Protein AF-A0A3E2U1Y6-F1 (afdb_monomer)

Solvent-accessible surface area (backbone atoms only — not comparable to full-atom values): 8024 Å² total; per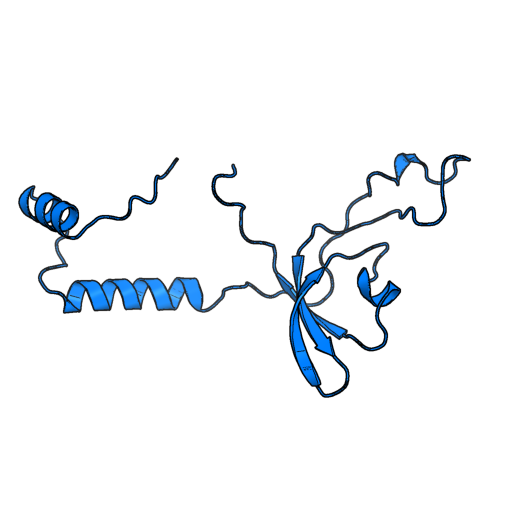-residue (Å²): 134,83,77,84,68,85,73,47,75,66,54,51,53,51,47,67,69,68,68,63,83,61,88,73,64,90,50,72,65,42,51,51,52,50,50,53,61,54,47,58,70,66,52,74,53,64,73,66,68,39,70,80,75,79,73,64,43,79,33,94,46,39,88,29,62,100,42,96,76,56,51,96,87,65,52,50,30,28,29,68,70,22,35,28,37,33,33,38,81,90,74,51,72,48,80,47,78,48,35,37,42,70,92,36,52,53,55,68,77,74,42,93,66,60,40,80,66,32,31,22,77,59,78,82,60,92,90,64,132

Secondary structure (DSSP, 8-state):
--------HHHHHHHHHTT---TT--SHHHHHHHHHHHHHHHHTT-S--B-S-PPEEE-TTGGGTTSTT--TT--SEEEPPEEEEEE-TTS-EEEEEE-EETTEEGGGTTSTT-EEEEEEEPPPPTT--

pLDDT: mean 76.5, std 19.99, range [33.81, 97.94]

Sequence (129 aa):
MNDTELIDRCRLKALLRNGYNLGLIQTMEDVEAYIDKCQVNDLARWPNWQYGKPPEHESIFYKFKDTDKWLPGMFEMTSGEVIVTIEVPGGRRYVVTDCTIDGKWRGDLHTTGRKVLAWAKLPEPYGGK

Mean predicted aligned error: 13.89 Å

Foldseek 3Di:
DPPPDPCDPVNVVVVVVVCPPPVQDDDVVSVVVVVVVVCCPPVVCPPVKDFAAADKDADPCLVCPPHPPDDPPDAGIKDDKWWWWKAAPVGDIDIDIWMDTPRHIPCVVPDPGIDTGIIGHDDDPVPDD

Radius of gyration: 23.25 Å; Cα contacts (8 Å, |Δi|>4): 148; chains: 1; bounding box: 34×52×63 Å

Structure (mmCIF, N/CA/C/O backbone):
data_AF-A0A3E2U1Y6-F1
#
_entry.id   AF-A0A3E2U1Y6-F1
#
loop_
_atom_site.group_PDB
_atom_site.id
_atom_site.type_symbol
_atom_site.label_atom_id
_atom_site.label_alt_id
_atom_site.label_comp_id
_atom_site.label_asym_id
_atom_site.label_entity_id
_atom_site.label_seq_id
_atom_site.pdbx_PDB_ins_code
_atom_site.Cartn_x
_atom_site.Cartn_y
_atom_site.Cartn_z
_atom_site.occupancy
_atom_site.B_iso_or_equiv
_atom_site.auth_seq_id
_atom_site.auth_comp_id
_atom_site.auth_asym_id
_atom_site.auth_atom_id
_atom_site.pdbx_PDB_model_num
ATOM 1 N N . MET A 1 1 ? -4.503 25.385 -14.539 1.00 33.81 1 MET A N 1
ATOM 2 C CA . MET A 1 1 ? -5.020 24.413 -15.514 1.00 33.81 1 MET A CA 1
ATOM 3 C C . MET A 1 1 ? -4.103 24.525 -16.701 1.00 33.81 1 MET A C 1
ATOM 5 O O . MET A 1 1 ? -4.175 25.526 -17.396 1.00 33.81 1 MET A O 1
ATOM 9 N N . ASN A 1 2 ? -3.150 23.605 -16.822 1.00 36.00 2 ASN A N 1
ATOM 10 C CA . ASN A 1 2 ? -2.433 23.448 -18.078 1.00 36.00 2 ASN A CA 1
ATOM 11 C C . ASN A 1 2 ? -3.222 22.405 -18.849 1.00 36.00 2 ASN A C 1
ATOM 13 O O . ASN A 1 2 ? -3.069 21.208 -18.612 1.00 36.00 2 ASN A O 1
ATOM 17 N N . ASP A 1 3 ? -4.130 22.889 -19.688 1.00 35.00 3 ASP A N 1
ATOM 18 C CA . ASP A 1 3 ? -4.817 22.057 -20.657 1.00 35.00 3 ASP A CA 1
ATOM 19 C C . ASP A 1 3 ? -3.732 21.410 -21.515 1.00 35.00 3 ASP A C 1
ATOM 21 O O . ASP A 1 3 ? -3.013 22.085 -22.252 1.00 35.00 3 ASP A O 1
ATOM 25 N N . THR A 1 4 ? -3.543 20.099 -21.358 1.00 44.53 4 THR A N 1
ATOM 26 C CA . THR A 1 4 ? -2.706 19.344 -22.288 1.00 44.53 4 THR A CA 1
ATOM 27 C C . THR A 1 4 ? -3.527 19.204 -23.556 1.00 44.53 4 THR A C 1
ATOM 29 O O . THR A 1 4 ? -4.264 18.243 -23.758 1.00 44.53 4 THR A O 1
ATOM 32 N N . GLU A 1 5 ? -3.490 20.256 -24.361 1.00 47.47 5 GLU A N 1
ATOM 33 C CA . GLU A 1 5 ? -4.155 20.299 -25.643 1.00 47.47 5 GLU A CA 1
ATOM 34 C C . GLU A 1 5 ? -3.408 19.353 -26.584 1.00 47.47 5 GLU A C 1
ATOM 36 O O . GLU A 1 5 ? -2.211 19.512 -26.826 1.00 47.47 5 GLU A O 1
ATOM 41 N N . LEU A 1 6 ? -4.104 18.343 -27.109 1.00 45.16 6 LEU A N 1
ATOM 42 C CA . LEU A 1 6 ? -3.596 17.556 -28.226 1.00 45.16 6 LEU A CA 1
ATOM 43 C C . LEU A 1 6 ? -3.432 18.507 -29.414 1.00 45.16 6 LEU A C 1
ATOM 45 O O . LEU A 1 6 ? -4.399 18.887 -30.076 1.00 45.16 6 LEU A O 1
ATOM 49 N N . ILE A 1 7 ? -2.194 18.938 -29.645 1.00 53.09 7 ILE A N 1
ATOM 50 C CA . ILE A 1 7 ? -1.841 19.778 -30.782 1.00 53.09 7 ILE A CA 1
ATOM 51 C C . ILE A 1 7 ? -1.945 18.893 -32.020 1.00 53.09 7 ILE A C 1
ATOM 53 O O . ILE A 1 7 ? -1.077 18.063 -32.290 1.00 53.09 7 ILE A O 1
ATOM 57 N N . ASP A 1 8 ? -3.028 19.056 -32.777 1.00 56.53 8 ASP A N 1
ATOM 58 C CA . ASP A 1 8 ? -3.143 18.384 -34.061 1.00 56.53 8 ASP A CA 1
ATOM 59 C C . ASP A 1 8 ? -2.085 18.907 -35.054 1.00 56.53 8 ASP A C 1
ATOM 61 O O . ASP A 1 8 ? -1.480 19.976 -34.900 1.00 56.53 8 ASP A O 1
ATOM 65 N N . A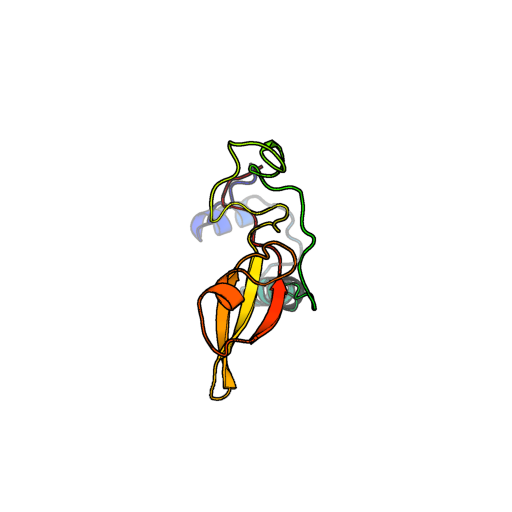RG A 1 9 ? -1.867 18.145 -36.126 1.00 48.28 9 ARG A N 1
ATOM 66 C CA . ARG A 1 9 ? -0.872 18.462 -37.159 1.00 48.28 9 ARG A CA 1
ATOM 67 C C . ARG A 1 9 ? -1.093 19.836 -37.813 1.00 48.28 9 ARG A C 1
ATOM 69 O O . ARG A 1 9 ? -0.130 20.447 -38.275 1.00 48.28 9 ARG A O 1
ATOM 76 N N . CYS A 1 10 ? -2.331 20.317 -37.897 1.00 48.38 10 CYS A N 1
ATOM 77 C CA . CYS A 1 10 ? -2.673 21.619 -38.471 1.00 48.38 10 CYS A CA 1
ATOM 78 C C . CYS A 1 10 ? -2.312 22.757 -37.511 1.00 48.38 10 CYS A C 1
ATOM 80 O O . CYS A 1 10 ? -1.751 23.766 -37.940 1.00 48.38 10 CYS A O 1
ATOM 82 N N . ARG A 1 11 ? -2.545 22.558 -36.214 1.00 53.97 11 ARG A N 1
ATOM 83 C CA . ARG A 1 11 ? -2.176 23.478 -35.139 1.00 53.97 11 ARG A CA 1
ATOM 84 C C . ARG A 1 11 ? -0.665 23.573 -34.960 1.00 53.97 11 ARG A C 1
ATOM 86 O O . ARG A 1 11 ? -0.139 24.678 -34.862 1.00 53.97 11 ARG A O 1
ATOM 93 N N . LEU A 1 12 ? 0.046 22.449 -35.051 1.00 56.22 12 LEU A N 1
ATOM 94 C CA . LEU A 1 12 ? 1.511 22.422 -35.051 1.00 56.22 12 LEU A CA 1
ATOM 95 C C . LEU A 1 12 ? 2.079 23.214 -36.242 1.00 56.22 12 LEU A C 1
ATOM 97 O O . LEU A 1 12 ? 2.953 24.061 -36.076 1.00 56.22 12 LEU A O 1
ATOM 101 N N . LYS A 1 13 ? 1.518 23.017 -37.444 1.00 52.34 13 LYS A N 1
ATOM 102 C CA . LYS A 1 13 ? 1.886 23.783 -38.649 1.00 52.34 13 LYS A CA 1
ATOM 103 C C . LYS A 1 13 ? 1.579 25.280 -38.533 1.00 52.34 13 LYS A C 1
ATOM 105 O O . LYS A 1 13 ? 2.322 26.087 -39.086 1.00 52.34 13 LYS A O 1
ATOM 110 N N . ALA A 1 14 ? 0.500 25.658 -37.848 1.00 55.84 14 ALA A N 1
ATOM 111 C CA . ALA A 1 14 ? 0.134 27.056 -37.625 1.00 55.84 14 ALA A CA 1
ATOM 112 C C . ALA A 1 14 ? 1.082 27.752 -36.632 1.00 55.84 14 ALA A C 1
ATOM 114 O O . ALA A 1 14 ? 1.487 28.888 -36.868 1.00 55.84 14 ALA A O 1
ATOM 115 N N . LEU A 1 15 ? 1.500 27.056 -35.572 1.00 52.12 15 LEU A N 1
ATOM 116 C CA . LEU A 1 15 ? 2.483 27.559 -34.606 1.00 52.12 15 LEU A CA 1
ATOM 117 C C . LEU A 1 15 ? 3.872 27.728 -35.238 1.00 52.12 15 LEU A C 1
ATOM 119 O O . LEU A 1 15 ? 4.516 28.753 -35.028 1.00 52.12 15 LEU A O 1
ATOM 123 N N . LEU A 1 16 ? 4.282 26.786 -36.094 1.00 53.44 16 LEU A N 1
ATOM 124 C CA . LEU A 1 16 ? 5.513 26.882 -36.890 1.00 53.44 16 LEU A CA 1
ATOM 125 C C . LEU A 1 16 ? 5.490 28.057 -37.888 1.00 53.44 16 LEU A C 1
ATOM 127 O O . LEU A 1 16 ? 6.532 28.641 -38.172 1.00 53.44 16 LEU A O 1
ATOM 131 N N . ARG A 1 17 ? 4.312 28.444 -38.403 1.00 51.16 17 ARG A N 1
ATOM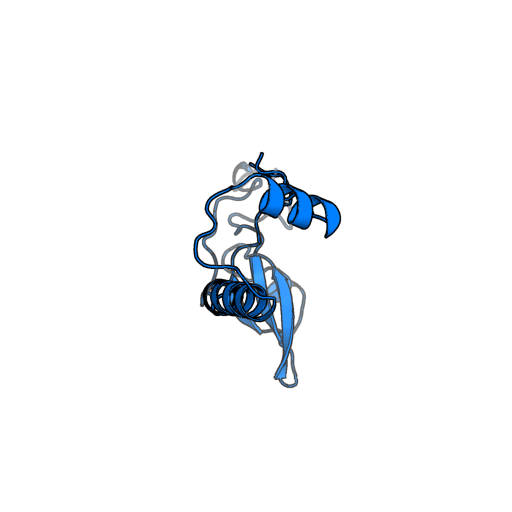 132 C CA . ARG A 1 17 ? 4.153 29.607 -39.301 1.00 51.16 17 ARG A CA 1
ATOM 133 C C . ARG A 1 17 ? 4.213 30.959 -38.587 1.00 51.16 17 ARG A C 1
ATOM 135 O O . ARG A 1 17 ? 4.583 31.939 -39.223 1.00 51.16 17 ARG A O 1
ATOM 142 N N . ASN A 1 18 ? 3.876 31.019 -37.299 1.00 48.19 18 ASN A N 1
ATOM 143 C CA . ASN A 1 18 ? 3.783 32.270 -36.536 1.00 48.19 18 ASN A CA 1
ATOM 144 C C . ASN A 1 18 ? 5.084 32.664 -35.811 1.00 48.19 18 ASN A C 1
ATOM 146 O O . ASN A 1 18 ? 5.065 33.542 -34.954 1.00 48.19 18 ASN A O 1
ATOM 150 N N . GLY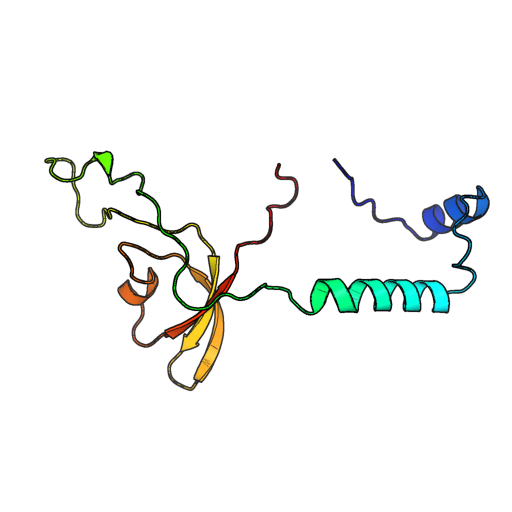 A 1 19 ? 6.221 32.051 -36.162 1.00 48.94 19 GLY A N 1
ATOM 151 C CA . GLY A 1 19 ? 7.542 32.526 -35.735 1.00 48.94 19 GLY A CA 1
ATOM 152 C C . GLY A 1 19 ? 7.837 32.367 -34.242 1.00 48.94 19 GLY A C 1
ATOM 153 O O . GLY A 1 19 ? 8.710 33.058 -33.719 1.00 48.94 19 GLY A O 1
ATOM 154 N N . TYR A 1 20 ? 7.143 31.461 -33.543 1.00 46.69 20 TYR A N 1
ATOM 155 C CA . TYR A 1 20 ? 7.553 31.076 -32.196 1.00 46.69 20 TYR A CA 1
ATOM 156 C C . TYR A 1 20 ? 8.920 30.400 -32.291 1.00 46.69 20 TYR A C 1
ATOM 158 O O . TYR A 1 20 ? 9.089 29.398 -32.983 1.00 46.69 20 TYR A O 1
ATOM 166 N N . ASN A 1 21 ? 9.905 31.015 -31.641 1.00 52.00 21 ASN A N 1
ATOM 167 C CA . ASN A 1 21 ? 11.327 30.735 -31.786 1.00 52.00 21 ASN A CA 1
ATOM 168 C C . ASN A 1 21 ? 11.701 29.392 -31.122 1.00 52.00 21 ASN A C 1
ATOM 170 O O . ASN A 1 21 ? 12.339 29.346 -30.074 1.00 52.00 21 ASN A O 1
ATOM 174 N N . LEU A 1 22 ? 11.267 28.282 -31.718 1.00 51.59 22 LEU A N 1
ATOM 175 C CA . LEU A 1 22 ? 11.766 26.933 -31.459 1.00 51.59 22 LEU A CA 1
ATOM 176 C C . LEU A 1 22 ? 13.034 26.756 -32.292 1.00 51.59 22 LEU A C 1
ATOM 178 O O . LEU A 1 22 ? 13.032 26.070 -33.310 1.00 51.59 22 LEU A O 1
ATOM 182 N N . GLY A 1 23 ? 14.111 27.425 -31.882 1.00 48.50 23 GLY A N 1
ATOM 183 C CA . GLY A 1 23 ? 15.379 27.497 -32.614 1.00 48.50 23 GLY A CA 1
ATOM 184 C C . GLY A 1 23 ? 16.114 26.168 -32.837 1.00 48.50 23 GLY A C 1
ATOM 185 O O . GLY A 1 23 ? 17.301 26.207 -33.130 1.00 48.50 23 GLY A O 1
ATOM 186 N N . LEU A 1 24 ? 15.465 25.009 -32.692 1.00 51.50 24 LEU A N 1
ATOM 187 C CA . LEU A 1 24 ? 16.103 23.699 -32.813 1.00 51.50 24 LEU A CA 1
ATOM 188 C C . LEU A 1 24 ? 15.231 22.581 -33.415 1.00 51.50 24 LEU A C 1
ATOM 190 O O . LEU A 1 24 ? 15.652 21.434 -33.372 1.00 51.50 24 LEU A O 1
ATOM 194 N N . ILE A 1 25 ? 14.035 22.868 -33.944 1.00 52.78 25 ILE A N 1
ATOM 195 C CA . ILE A 1 25 ? 13.180 21.825 -34.541 1.00 52.78 25 ILE A CA 1
ATOM 196 C C . ILE A 1 25 ? 12.893 22.194 -35.994 1.00 52.78 25 ILE A C 1
ATOM 198 O O . ILE A 1 25 ? 12.007 23.002 -36.273 1.00 52.78 25 ILE A O 1
ATOM 202 N N . GLN A 1 26 ? 13.669 21.632 -36.919 1.00 56.59 26 GLN A N 1
ATOM 203 C CA . GLN A 1 26 ? 13.515 21.864 -38.359 1.00 56.59 26 GLN A CA 1
ATOM 204 C C . GLN A 1 26 ? 13.027 20.619 -39.107 1.00 56.59 26 GLN A C 1
ATOM 206 O O . GLN A 1 26 ? 12.463 20.739 -40.196 1.00 56.59 26 GLN A O 1
ATOM 211 N N . THR A 1 27 ? 13.188 19.434 -38.523 1.00 57.50 27 THR A N 1
ATOM 212 C CA . THR A 1 27 ? 12.893 18.144 -39.154 1.00 57.50 27 THR A CA 1
ATOM 213 C C . THR A 1 27 ? 12.051 17.238 -38.251 1.00 57.50 27 THR A C 1
ATOM 215 O O . THR A 1 27 ? 11.882 17.499 -37.061 1.00 57.50 27 THR A O 1
ATOM 218 N N . MET A 1 28 ? 11.490 16.164 -38.821 1.00 57.22 28 MET A N 1
ATOM 219 C CA . MET A 1 28 ? 10.783 15.146 -38.032 1.00 57.22 28 MET A CA 1
ATOM 220 C C . MET A 1 28 ? 11.744 14.394 -37.099 1.00 57.22 28 MET A C 1
ATOM 222 O O . MET A 1 28 ? 11.357 14.063 -35.986 1.00 57.22 28 MET A O 1
ATOM 226 N N . GLU A 1 29 ? 13.004 14.221 -37.507 1.00 64.44 29 GLU A N 1
ATOM 227 C CA . GLU A 1 29 ? 14.056 13.653 -36.655 1.00 64.44 29 GLU A CA 1
ATOM 228 C C . GLU A 1 29 ? 14.321 14.523 -35.419 1.00 64.44 29 GLU A C 1
ATOM 230 O O . GLU A 1 29 ? 14.539 13.984 -34.342 1.00 64.44 29 GLU A O 1
ATOM 235 N N . ASP A 1 30 ? 14.225 15.854 -35.517 1.00 62.91 30 ASP A N 1
ATOM 236 C CA . ASP A 1 30 ? 14.369 16.734 -34.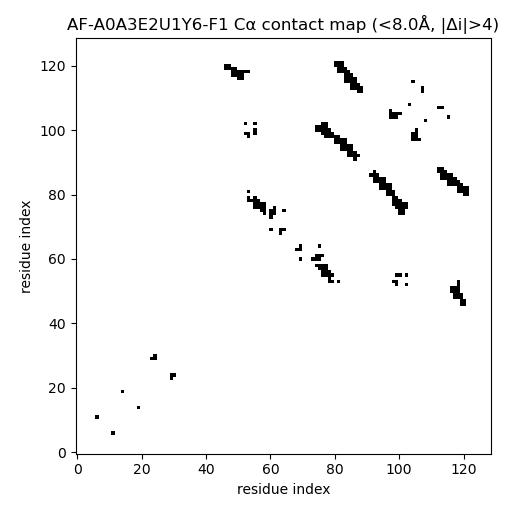345 1.00 62.91 30 ASP A CA 1
ATOM 237 C C . ASP A 1 30 ? 13.201 16.572 -33.360 1.00 62.91 30 ASP A C 1
ATOM 239 O O . ASP A 1 30 ? 13.380 16.653 -32.142 1.00 62.91 30 ASP A O 1
ATOM 243 N N . VAL A 1 31 ? 11.993 16.330 -33.884 1.00 60.88 31 VAL A N 1
ATOM 244 C CA . VAL A 1 31 ? 10.803 16.032 -33.075 1.00 60.88 31 VAL A CA 1
ATOM 245 C C . VAL A 1 31 ? 10.960 14.675 -32.393 1.00 60.88 31 VAL A C 1
ATOM 247 O O . VAL A 1 31 ? 10.721 14.573 -31.192 1.00 60.88 31 VAL A O 1
ATOM 250 N N . GLU A 1 32 ? 11.398 13.653 -33.128 1.00 65.81 32 GLU A N 1
ATOM 251 C CA . GLU A 1 32 ? 11.661 12.311 -32.599 1.00 65.81 32 GLU A CA 1
ATOM 252 C C . GLU A 1 32 ? 12.782 12.336 -31.551 1.00 65.81 32 GLU A C 1
ATOM 254 O O . GLU A 1 32 ? 12.595 11.820 -30.455 1.00 65.81 32 GLU A O 1
ATOM 259 N N . ALA A 1 33 ? 13.886 13.043 -31.801 1.00 62.81 33 ALA A N 1
ATOM 260 C CA . ALA A 1 33 ? 14.983 13.212 -30.850 1.00 62.81 33 ALA A CA 1
ATOM 261 C C . ALA A 1 33 ? 14.566 13.986 -29.588 1.00 62.81 33 ALA A C 1
ATOM 263 O O . ALA A 1 33 ? 15.038 13.685 -28.489 1.00 62.81 33 ALA A O 1
ATOM 264 N N . TYR A 1 34 ? 13.679 14.980 -29.712 1.00 61.56 34 TYR A N 1
ATOM 265 C CA . TYR A 1 34 ? 13.109 15.681 -28.560 1.00 61.56 34 TYR A CA 1
ATOM 266 C C . TYR A 1 34 ? 12.186 14.767 -27.744 1.00 61.56 34 TYR A C 1
ATOM 268 O O . TYR A 1 34 ? 12.297 14.729 -26.518 1.00 61.56 34 TYR A O 1
ATOM 276 N N . ILE A 1 35 ? 11.325 13.992 -28.411 1.00 59.12 35 ILE A N 1
ATOM 277 C CA . ILE A 1 35 ? 10.448 13.000 -27.776 1.00 59.12 35 ILE A CA 1
ATOM 278 C C . ILE A 1 35 ? 11.278 11.926 -27.063 1.00 59.12 35 ILE A C 1
ATOM 280 O O . ILE A 1 35 ? 11.016 11.658 -25.894 1.00 59.12 35 ILE A O 1
ATOM 284 N N . ASP A 1 36 ? 12.314 11.382 -27.699 1.00 58.66 36 ASP A N 1
ATOM 285 C CA . ASP A 1 36 ? 13.219 10.392 -27.103 1.00 58.66 36 ASP A CA 1
ATOM 286 C C . ASP A 1 36 ? 13.976 10.967 -25.898 1.00 58.66 36 ASP A C 1
ATOM 288 O O . ASP A 1 36 ? 14.089 10.329 -24.848 1.00 58.66 36 ASP A O 1
ATOM 292 N N . LYS A 1 37 ? 14.439 12.219 -25.989 1.00 55.94 37 LYS A N 1
ATOM 293 C CA . LYS A 1 37 ? 15.123 12.905 -24.883 1.00 55.94 37 LYS A CA 1
ATOM 294 C C . LYS A 1 37 ? 14.194 13.202 -23.698 1.00 55.94 37 LYS A C 1
ATOM 296 O O . LYS A 1 37 ? 14.652 13.165 -22.551 1.00 55.94 37 LYS A O 1
ATOM 301 N N . CYS A 1 38 ? 12.914 13.479 -23.960 1.00 51.72 38 CYS A N 1
ATOM 302 C CA . CYS A 1 38 ? 11.871 13.645 -22.944 1.00 51.72 38 CYS A CA 1
ATOM 303 C C . CYS A 1 38 ? 11.431 12.302 -22.336 1.00 51.72 38 CYS A C 1
ATOM 305 O O . CYS A 1 38 ? 11.267 12.211 -21.123 1.00 51.72 38 CYS A O 1
ATOM 307 N N . GLN A 1 39 ? 11.296 11.239 -23.136 1.00 52.88 39 GLN A N 1
ATOM 308 C CA . GLN A 1 39 ? 10.852 9.930 -22.651 1.00 52.88 39 GLN A CA 1
ATOM 309 C C . GLN A 1 39 ? 11.889 9.253 -21.747 1.00 52.88 39 GLN A C 1
ATOM 311 O O . GLN A 1 39 ? 11.525 8.688 -20.719 1.00 52.88 39 GLN A O 1
ATOM 316 N N . VAL A 1 40 ? 13.184 9.335 -22.058 1.00 47.81 40 VAL A N 1
ATOM 317 C CA . VAL A 1 40 ? 14.201 8.558 -21.325 1.00 47.81 40 VAL A CA 1
ATOM 318 C C . VAL A 1 40 ? 14.457 9.077 -19.901 1.00 47.81 40 VAL A C 1
ATOM 320 O O . VAL A 1 40 ? 14.779 8.281 -19.024 1.00 47.81 40 VAL A O 1
ATOM 323 N N . ASN A 1 41 ? 14.268 10.370 -19.619 1.00 49.03 41 ASN A N 1
ATOM 324 C CA . ASN A 1 41 ? 14.523 10.914 -18.276 1.00 49.03 41 ASN A CA 1
ATOM 325 C C . ASN A 1 41 ? 13.307 10.850 -17.336 1.00 49.03 41 ASN A C 1
ATOM 327 O O . ASN A 1 41 ? 13.495 10.652 -16.135 1.00 49.03 41 ASN A O 1
ATOM 331 N N . ASP A 1 42 ? 12.081 10.927 -17.866 1.00 47.66 42 ASP A N 1
ATOM 332 C CA . ASP A 1 42 ? 10.856 10.897 -17.052 1.00 47.66 42 ASP A CA 1
ATOM 333 C C . ASP A 1 42 ? 10.284 9.474 -16.858 1.00 47.66 42 ASP A C 1
ATOM 335 O O . ASP A 1 42 ? 9.664 9.196 -15.830 1.00 47.66 42 ASP A O 1
ATOM 339 N N . LEU A 1 43 ? 10.543 8.523 -17.773 1.00 48.50 43 LEU A N 1
ATOM 340 C CA . LEU A 1 43 ? 10.103 7.119 -17.637 1.00 48.50 43 LEU A CA 1
ATOM 341 C C . LEU A 1 43 ? 11.091 6.223 -16.880 1.00 48.50 43 LEU A C 1
ATOM 343 O O . LEU A 1 43 ? 10.682 5.203 -16.325 1.00 48.50 43 LEU A O 1
ATOM 347 N N . ALA A 1 44 ? 12.378 6.577 -16.812 1.00 51.06 44 ALA A N 1
ATOM 348 C CA . ALA A 1 44 ? 13.407 5.695 -16.246 1.00 51.06 44 ALA A CA 1
ATOM 349 C C . ALA A 1 44 ? 13.254 5.419 -14.737 1.00 51.06 44 ALA A C 1
ATOM 351 O O . ALA A 1 44 ? 13.902 4.518 -14.204 1.00 51.06 44 ALA A O 1
ATOM 352 N N . ARG A 1 45 ? 12.400 6.172 -14.032 1.00 56.56 45 ARG A N 1
ATOM 353 C CA . ARG A 1 45 ? 12.192 6.044 -12.582 1.00 56.56 45 ARG A CA 1
ATOM 354 C C . ARG A 1 45 ? 10.720 6.015 -12.172 1.00 56.56 45 ARG A C 1
ATOM 356 O O . ARG A 1 45 ? 10.408 6.245 -11.005 1.00 56.56 45 ARG A O 1
ATOM 363 N N . TRP A 1 46 ? 9.821 5.738 -13.112 1.00 63.66 46 TRP A N 1
ATOM 364 C CA . TRP A 1 46 ? 8.402 5.582 -12.824 1.00 63.66 46 TRP A CA 1
ATOM 365 C C . TRP A 1 46 ? 8.004 4.098 -12.782 1.00 63.66 46 TRP A C 1
ATOM 367 O O . TRP A 1 46 ? 8.247 3.376 -13.750 1.00 63.66 46 TRP A O 1
ATOM 377 N N . PRO A 1 47 ? 7.333 3.638 -11.709 1.00 72.56 47 PRO A N 1
ATOM 378 C CA . PRO A 1 47 ? 7.116 4.323 -10.428 1.00 72.56 47 PRO A CA 1
ATOM 379 C C . PRO A 1 47 ? 8.405 4.443 -9.593 1.00 72.56 47 PRO A C 1
ATOM 381 O O . PRO A 1 47 ? 9.270 3.570 -9.651 1.00 72.56 47 PRO A O 1
ATOM 384 N N 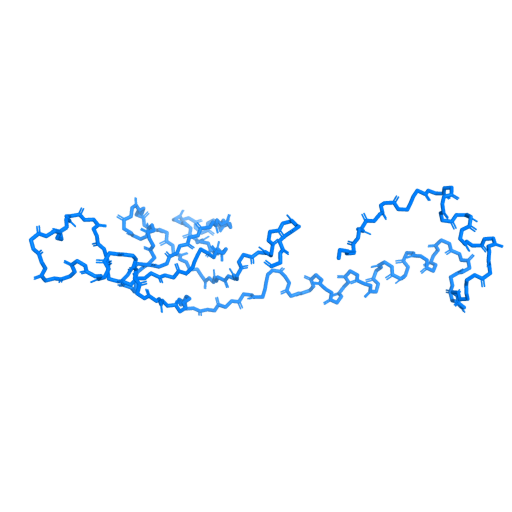. ASN A 1 48 ? 8.535 5.494 -8.773 1.00 83.69 48 ASN A N 1
ATOM 385 C CA . ASN A 1 48 ? 9.668 5.648 -7.848 1.00 83.69 48 ASN A CA 1
ATOM 386 C C . ASN A 1 48 ? 9.501 4.685 -6.660 1.00 83.69 48 ASN A C 1
ATOM 388 O O . ASN A 1 48 ? 8.984 5.061 -5.604 1.00 83.69 48 ASN A O 1
ATOM 392 N N . TRP A 1 49 ? 9.868 3.425 -6.882 1.00 89.31 49 TRP A N 1
ATOM 393 C CA . TRP A 1 49 ? 9.668 2.330 -5.942 1.00 89.31 49 TRP A CA 1
ATOM 394 C C . TRP A 1 49 ? 10.420 2.539 -4.624 1.00 89.31 49 TRP A C 1
ATOM 396 O O . TRP A 1 49 ? 11.602 2.878 -4.589 1.00 89.31 49 TRP A O 1
ATOM 406 N N . GLN A 1 50 ? 9.717 2.270 -3.532 1.00 91.44 50 GLN A N 1
ATOM 407 C CA . GLN A 1 50 ? 10.188 2.277 -2.158 1.00 91.44 50 GLN A CA 1
ATOM 408 C C . GLN A 1 50 ? 10.078 0.867 -1.577 1.00 91.44 50 GLN A C 1
ATOM 410 O O . GLN A 1 50 ? 9.183 0.092 -1.921 1.00 91.44 50 GLN A O 1
ATOM 415 N N . TYR A 1 51 ? 10.994 0.541 -0.673 1.00 92.06 51 TYR A N 1
ATOM 416 C CA . TYR A 1 51 ? 11.017 -0.734 0.038 1.00 92.06 51 TYR A CA 1
ATOM 417 C C . TYR A 1 51 ? 10.410 -0.577 1.435 1.00 92.06 51 TYR A C 1
ATOM 419 O O . TYR A 1 51 ? 10.334 0.525 1.976 1.00 92.06 51 TYR A O 1
ATOM 427 N N . GLY A 1 52 ? 9.988 -1.688 2.037 1.00 91.81 52 GLY A N 1
ATOM 428 C CA . GLY A 1 52 ? 9.308 -1.666 3.331 1.00 91.81 52 GLY A CA 1
ATOM 429 C C . GLY A 1 52 ? 7.835 -1.285 3.198 1.00 91.81 52 GLY A C 1
ATOM 430 O O . GLY A 1 52 ? 7.187 -1.650 2.218 1.00 91.81 52 GLY A O 1
ATOM 431 N N . LYS A 1 53 ? 7.298 -0.599 4.208 1.00 94.62 53 LYS A N 1
ATOM 432 C CA . LYS A 1 53 ? 5.886 -0.202 4.271 1.00 94.62 53 LYS A CA 1
ATOM 433 C C . LYS A 1 53 ? 5.746 1.315 4.135 1.00 94.62 53 LYS A C 1
ATOM 435 O O . LYS A 1 53 ? 6.637 2.033 4.594 1.00 94.62 53 LYS A O 1
ATOM 440 N N . PRO A 1 54 ? 4.665 1.802 3.511 1.00 96.38 54 PRO A N 1
ATOM 441 C CA . PRO A 1 54 ? 4.344 3.220 3.516 1.00 96.38 54 PRO A CA 1
ATOM 442 C C . PRO A 1 54 ? 4.089 3.724 4.943 1.00 96.38 54 PRO A C 1
ATOM 444 O O . PRO A 1 54 ? 3.739 2.935 5.823 1.00 96.38 54 PRO A O 1
ATOM 447 N N . PRO A 1 55 ? 4.257 5.033 5.188 1.00 96.44 55 PRO A N 1
ATOM 448 C CA . PRO A 1 55 ? 3.924 5.622 6.475 1.00 96.44 55 PRO A CA 1
ATOM 449 C C . PRO A 1 55 ? 2.419 5.508 6.748 1.00 96.44 55 PRO A C 1
ATOM 451 O O . PRO A 1 55 ? 1.591 5.816 5.884 1.00 96.44 55 PRO A O 1
ATOM 454 N N . GLU A 1 56 ? 2.079 5.087 7.963 1.00 97.81 56 GLU A N 1
ATOM 455 C CA . GLU A 1 56 ? 0.702 5.050 8.452 1.00 97.81 56 GLU A CA 1
ATOM 456 C C . GLU A 1 56 ? 0.338 6.333 9.202 1.00 97.81 56 GLU A C 1
ATOM 458 O O . GLU A 1 56 ? 1.197 7.055 9.709 1.00 97.81 56 GLU A O 1
ATOM 463 N N . HIS A 1 57 ? -0.959 6.596 9.271 1.00 96.94 57 HIS A N 1
ATOM 464 C CA . HIS A 1 57 ? -1.588 7.657 10.044 1.00 96.94 57 HIS A CA 1
ATOM 465 C C . HIS A 1 57 ? -2.814 7.096 10.770 1.00 96.94 57 HIS A C 1
ATOM 467 O O . HIS A 1 57 ? -3.291 6.007 10.438 1.00 96.94 57 HIS A O 1
ATOM 473 N N . GLU A 1 58 ? -3.311 7.832 11.763 1.00 97.94 58 GLU A N 1
ATOM 474 C CA . GLU A 1 58 ? -4.524 7.458 12.491 1.00 97.94 58 GLU A CA 1
ATOM 475 C C . GLU A 1 58 ? -5.694 7.280 11.519 1.00 97.94 58 GLU A C 1
ATOM 477 O O . GLU A 1 58 ? -5.962 8.124 10.658 1.00 97.94 58 GLU A O 1
ATOM 482 N N . SER A 1 59 ? -6.396 6.160 11.653 1.00 96.44 59 SER A N 1
ATOM 483 C CA . SER A 1 59 ? -7.584 5.887 10.865 1.00 96.44 59 SER A CA 1
ATOM 484 C C . SER A 1 59 ? -8.764 6.738 11.343 1.00 96.44 59 SER A C 1
ATOM 486 O O . SER A 1 59 ? -8.804 7.257 12.460 1.00 96.44 59 SER A O 1
ATOM 488 N N . ILE A 1 60 ? -9.822 6.779 10.534 1.00 95.75 60 ILE A N 1
ATOM 489 C CA . ILE A 1 60 ? -11.098 7.388 10.935 1.00 95.75 60 ILE A CA 1
ATOM 490 C C . ILE A 1 60 ? -11.735 6.713 12.164 1.00 95.75 60 ILE A C 1
ATOM 492 O O . ILE A 1 60 ? -12.616 7.305 12.795 1.00 95.75 60 ILE A O 1
ATOM 496 N N . PHE A 1 61 ? -11.326 5.478 12.480 1.00 96.50 61 PHE A N 1
ATOM 497 C CA . PHE A 1 61 ? -11.831 4.686 13.600 1.00 96.50 61 PHE A CA 1
ATOM 498 C C . PHE A 1 61 ? -11.066 4.927 14.897 1.00 96.50 61 PHE A C 1
ATOM 500 O O . PHE A 1 61 ? -11.597 4.607 15.955 1.00 96.50 61 PHE A O 1
ATOM 507 N N . TYR A 1 62 ? -9.873 5.526 14.842 1.00 96.00 62 TYR A N 1
ATOM 508 C CA . TYR A 1 62 ? -9.019 5.732 16.014 1.00 96.00 62 TYR A CA 1
ATOM 509 C C . TYR A 1 62 ? -9.753 6.441 17.167 1.00 96.00 62 TYR A C 1
ATOM 511 O O . TYR A 1 62 ? -9.632 6.059 18.326 1.00 96.00 62 TYR A O 1
ATOM 519 N N . LYS A 1 63 ? -10.644 7.387 16.843 1.00 95.94 63 LYS A N 1
ATOM 520 C CA . LYS A 1 63 ? -11.512 8.093 17.807 1.00 95.94 63 LYS A CA 1
ATOM 521 C C . LYS A 1 63 ? -12.480 7.207 18.608 1.00 95.94 63 LYS A C 1
ATOM 523 O O . LYS A 1 63 ? -13.073 7.684 19.570 1.00 95.94 63 LYS A O 1
ATOM 528 N N . PHE A 1 64 ? -12.718 5.971 18.173 1.00 96.12 64 PHE A N 1
ATOM 529 C CA . PHE A 1 64 ? -13.579 5.000 18.852 1.00 96.12 64 PHE A CA 1
ATOM 530 C C . PHE A 1 64 ? -12.782 3.991 19.682 1.00 96.12 64 PHE A C 1
ATOM 532 O O . PHE A 1 64 ? -13.392 3.138 20.328 1.00 96.12 64 PHE A O 1
ATOM 539 N N . LYS A 1 65 ? -11.446 4.059 19.661 1.00 93.19 65 LYS A N 1
ATOM 540 C CA . LYS A 1 65 ? -10.586 3.182 20.453 1.00 93.19 65 LYS A CA 1
ATOM 541 C C . LYS A 1 65 ? -10.943 3.292 21.936 1.00 93.19 65 LYS A C 1
ATOM 543 O O . LYS A 1 65 ? -11.257 4.375 22.421 1.00 93.19 65 LYS A O 1
ATOM 548 N N . ASP A 1 66 ? -10.943 2.153 22.623 1.00 94.44 66 ASP A N 1
ATOM 549 C CA . ASP A 1 66 ? -11.295 2.030 24.044 1.00 94.44 66 ASP A CA 1
ATOM 550 C C . ASP A 1 66 ? -12.729 2.485 24.395 1.00 94.44 66 ASP A C 1
ATOM 552 O O . ASP A 1 66 ? -13.052 2.712 25.561 1.00 94.44 66 ASP A O 1
ATOM 556 N N . THR A 1 67 ? -13.618 2.584 23.398 1.00 96.12 67 THR A N 1
ATOM 557 C CA . THR A 1 67 ? -15.050 2.855 23.595 1.00 96.12 67 THR A CA 1
ATOM 558 C C . THR A 1 67 ? -15.907 1.637 23.262 1.00 96.12 67 THR A C 1
ATOM 560 O O . THR A 1 67 ? -15.505 0.745 22.517 1.00 96.12 67 THR A O 1
ATOM 563 N N . ASP A 1 68 ? -17.148 1.646 23.743 1.00 96.25 68 ASP A N 1
ATOM 564 C CA . ASP A 1 68 ? -18.196 0.688 23.372 1.00 96.25 68 ASP A CA 1
ATOM 565 C C . ASP A 1 68 ? -18.578 0.742 21.879 1.00 96.25 68 ASP A C 1
ATOM 567 O O . ASP A 1 68 ? -19.222 -0.171 21.365 1.00 96.25 68 ASP A O 1
ATOM 571 N N . LYS A 1 69 ? -18.155 1.792 21.163 1.00 96.12 69 LYS A N 1
ATOM 572 C CA . LYS A 1 69 ? -18.359 1.961 19.717 1.00 96.12 69 LYS A CA 1
ATOM 573 C C . LYS A 1 69 ? -17.288 1.274 18.873 1.00 96.12 69 LYS A C 1
ATOM 575 O O . LYS A 1 69 ? -17.395 1.307 17.647 1.00 96.12 69 LYS A O 1
ATOM 580 N N . TRP A 1 70 ? -16.265 0.680 19.488 1.00 96.56 70 TRP A N 1
ATOM 581 C CA . TRP A 1 70 ? -15.260 -0.090 18.766 1.00 96.56 70 TRP A CA 1
ATOM 582 C C . TRP A 1 70 ? -15.851 -1.409 18.265 1.00 96.56 70 TRP A C 1
ATOM 584 O O . TRP A 1 70 ? -16.257 -2.265 19.051 1.00 96.56 70 TRP A O 1
ATOM 594 N N . LEU A 1 71 ? -15.886 -1.586 16.945 1.00 95.00 71 LEU A N 1
ATOM 595 C CA . LEU A 1 71 ? -16.460 -2.773 16.316 1.00 95.00 71 LEU A CA 1
ATOM 596 C C . LEU A 1 71 ? -15.379 -3.683 15.723 1.00 95.00 71 LEU A C 1
ATOM 598 O O . LEU A 1 71 ? -14.325 -3.200 15.296 1.00 95.00 71 LEU A O 1
ATOM 602 N N . PRO A 1 72 ? -15.647 -4.998 15.617 1.00 92.25 72 PRO A N 1
ATOM 603 C CA . PRO A 1 72 ? -14.794 -5.907 14.863 1.00 92.25 72 PRO A CA 1
ATOM 604 C C . PRO A 1 72 ? -14.543 -5.389 13.440 1.00 92.25 72 PRO A C 1
ATOM 606 O O . PRO A 1 72 ? -15.481 -5.060 12.716 1.00 92.25 72 PRO A O 1
ATOM 609 N N . GLY A 1 73 ? -13.271 -5.318 13.047 1.00 88.44 73 GLY A N 1
ATOM 610 C CA . GLY A 1 73 ? -12.843 -4.792 11.746 1.00 88.44 73 GLY A CA 1
ATOM 611 C C . GLY A 1 73 ? -12.444 -3.312 11.748 1.00 88.44 73 GLY A C 1
ATOM 612 O O . GLY A 1 73 ? -11.905 -2.849 10.745 1.00 88.44 73 GLY A O 1
ATOM 613 N N . MET A 1 74 ? -12.651 -2.582 12.850 1.00 95.19 74 MET A N 1
ATOM 614 C CA . MET A 1 74 ? -11.993 -1.289 13.063 1.00 95.19 74 MET A CA 1
ATOM 615 C C . MET A 1 74 ? -10.495 -1.490 13.337 1.00 95.19 74 MET A C 1
ATOM 617 O O . MET A 1 74 ? -10.087 -2.518 13.877 1.00 95.19 74 MET A O 1
ATOM 621 N N . PHE A 1 75 ? -9.690 -0.505 12.948 1.00 95.44 75 PHE A N 1
ATOM 622 C CA . PHE A 1 75 ? -8.230 -0.519 13.052 1.00 95.44 75 PHE A CA 1
ATOM 623 C C . PHE A 1 75 ? -7.712 0.857 13.451 1.00 95.44 75 PHE A C 1
ATOM 625 O O . PHE A 1 75 ? -8.377 1.866 13.210 1.00 95.44 75 PHE A O 1
ATOM 632 N N . GLU A 1 76 ? -6.543 0.915 14.074 1.00 96.81 76 GLU A N 1
ATOM 633 C CA . GLU A 1 76 ? -6.007 2.154 14.637 1.00 96.81 76 GLU A CA 1
ATOM 634 C C . GLU A 1 76 ? -5.287 2.983 13.580 1.00 96.81 76 GLU A C 1
ATOM 636 O O . GLU A 1 76 ? -5.522 4.186 13.471 1.00 96.81 76 GLU 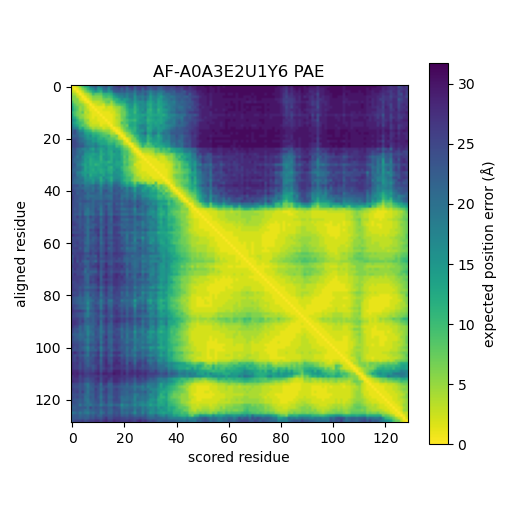A O 1
ATOM 641 N N . MET A 1 77 ? -4.457 2.328 12.772 1.00 97.38 77 MET A N 1
ATOM 642 C CA . MET A 1 77 ? -3.525 2.962 11.851 1.00 97.38 77 MET A CA 1
ATOM 643 C C . MET A 1 77 ? -3.726 2.445 10.430 1.00 97.38 77 MET A C 1
ATOM 645 O O . MET A 1 77 ? -4.012 1.267 10.209 1.00 97.38 77 MET A O 1
ATOM 649 N N . THR A 1 78 ? -3.564 3.320 9.441 1.00 97.50 78 THR A N 1
ATOM 650 C CA . THR A 1 78 ? -3.578 2.927 8.030 1.00 97.50 78 THR A CA 1
ATOM 651 C C . THR A 1 78 ? -2.682 3.807 7.179 1.00 97.50 78 THR A C 1
ATOM 653 O O . THR A 1 78 ? -2.451 4.971 7.498 1.00 97.50 78 THR A O 1
ATOM 656 N N . SER A 1 79 ? -2.152 3.269 6.086 1.00 96.94 79 SER A N 1
ATOM 657 C CA . SER A 1 79 ? -1.488 4.085 5.072 1.00 96.94 79 SER A CA 1
ATOM 658 C C . SER A 1 79 ? -2.491 4.642 4.064 1.00 96.94 79 SER A C 1
ATOM 660 O O . SER A 1 79 ? -3.604 4.140 3.912 1.00 96.94 79 SER A O 1
ATOM 662 N N . GLY A 1 80 ? -2.054 5.633 3.283 1.00 95.06 80 GLY A N 1
ATOM 663 C CA . GLY A 1 80 ? -2.718 5.925 2.013 1.00 95.06 80 GLY A CA 1
ATOM 664 C C . GLY A 1 80 ? -2.653 4.718 1.071 1.00 95.06 80 GLY A C 1
ATOM 665 O O . GLY A 1 80 ? -1.797 3.839 1.231 1.00 95.06 80 GLY A O 1
ATOM 666 N N . GLU A 1 81 ? -3.550 4.677 0.090 1.00 95.31 81 GLU A N 1
ATOM 667 C CA . GLU A 1 81 ? -3.492 3.670 -0.966 1.00 95.31 81 GLU A CA 1
ATOM 668 C C . GLU A 1 81 ? -2.261 3.911 -1.850 1.00 95.31 81 GLU A C 1
ATOM 670 O O . GLU A 1 81 ? -1.929 5.043 -2.216 1.00 95.31 81 GLU A O 1
ATOM 675 N N . VAL A 1 82 ? -1.541 2.833 -2.142 1.00 96.00 82 VAL A N 1
ATOM 676 C CA . VAL A 1 82 ? -0.283 2.849 -2.888 1.00 96.00 82 VAL A CA 1
ATOM 677 C C . VAL A 1 82 ? -0.307 1.777 -3.963 1.00 96.00 82 VAL A C 1
ATOM 679 O O . VAL A 1 82 ? -1.000 0.769 -3.846 1.00 96.00 82 VAL A O 1
ATOM 682 N N . ILE A 1 83 ? 0.484 1.978 -5.011 1.00 95.62 83 ILE A N 1
ATOM 683 C CA . ILE A 1 83 ? 0.775 0.931 -5.984 1.00 95.62 83 ILE A CA 1
ATOM 684 C C . ILE A 1 83 ? 1.791 -0.010 -5.346 1.00 95.62 83 ILE A C 1
ATOM 686 O O . ILE A 1 83 ? 2.807 0.446 -4.828 1.00 95.62 83 ILE A O 1
ATOM 690 N N . VAL A 1 84 ? 1.562 -1.315 -5.408 1.00 95.00 84 VAL A N 1
ATOM 691 C CA . VAL A 1 84 ? 2.477 -2.332 -4.889 1.00 95.00 84 VAL A CA 1
ATOM 692 C C . VAL A 1 84 ? 2.833 -3.343 -5.964 1.00 95.00 84 VAL A C 1
ATOM 694 O O . VAL A 1 84 ? 1.995 -3.734 -6.775 1.00 95.00 84 VAL A O 1
ATOM 697 N N . THR A 1 85 ? 4.079 -3.810 -5.939 1.00 94.00 85 THR A N 1
ATOM 698 C CA . THR A 1 85 ? 4.470 -5.030 -6.646 1.00 94.00 85 THR A CA 1
ATOM 699 C C . THR A 1 85 ? 4.374 -6.198 -5.679 1.00 94.00 85 THR A C 1
ATOM 701 O O . THR A 1 85 ? 5.101 -6.244 -4.682 1.00 94.00 85 THR A O 1
ATOM 704 N N . ILE A 1 86 ? 3.499 -7.150 -5.985 1.00 93.38 86 ILE A N 1
ATOM 705 C CA . ILE A 1 86 ? 3.362 -8.395 -5.231 1.00 93.38 86 ILE A CA 1
ATOM 706 C C . ILE A 1 86 ? 4.000 -9.552 -5.981 1.00 93.38 86 ILE A C 1
ATOM 708 O O . ILE A 1 86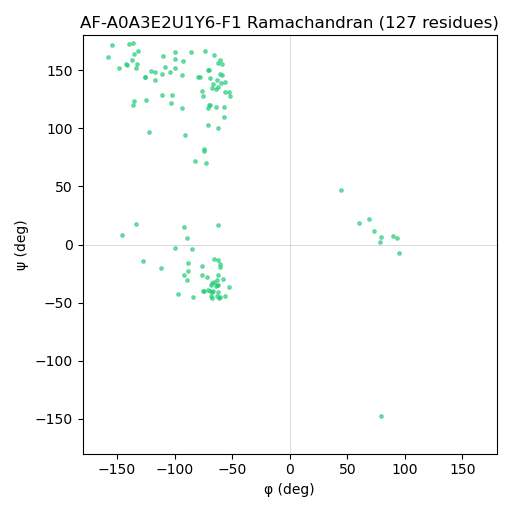 ? 3.972 -9.600 -7.208 1.00 93.38 86 ILE A O 1
ATOM 712 N N . GLU A 1 87 ? 4.519 -10.512 -5.233 1.00 90.88 87 GLU A N 1
ATOM 713 C CA . GLU A 1 87 ? 4.907 -11.830 -5.713 1.00 90.88 87 GLU A CA 1
ATOM 714 C C . GLU A 1 87 ? 3.951 -12.866 -5.119 1.00 90.88 87 GLU A C 1
ATOM 716 O O . GLU A 1 87 ? 3.709 -12.871 -3.911 1.00 90.88 87 GLU A O 1
ATOM 721 N N . VAL A 1 88 ? 3.368 -13.712 -5.967 1.00 89.06 88 VAL A N 1
ATOM 722 C CA . VAL A 1 88 ? 2.461 -14.794 -5.551 1.00 89.06 88 VAL A CA 1
ATOM 723 C C . VAL A 1 88 ? 3.203 -16.135 -5.515 1.00 89.06 88 VAL A C 1
ATOM 725 O O . VAL A 1 88 ? 4.285 -16.248 -6.107 1.00 89.06 88 VAL A O 1
ATOM 728 N N . PRO A 1 89 ? 2.634 -17.186 -4.892 1.00 89.31 89 PRO A N 1
ATOM 729 C CA . PRO A 1 89 ? 3.213 -18.522 -4.961 1.00 89.31 89 PRO A CA 1
ATOM 730 C C . PRO A 1 89 ? 3.458 -18.943 -6.418 1.00 89.31 89 PRO A C 1
ATOM 732 O O . PRO A 1 89 ? 2.595 -18.782 -7.281 1.00 89.31 89 PRO A O 1
ATOM 735 N N . GLY A 1 90 ? 4.662 -19.441 -6.701 1.00 87.25 90 GLY A N 1
ATOM 736 C CA . GLY A 1 90 ? 5.122 -19.712 -8.069 1.00 87.25 90 GLY A CA 1
ATOM 737 C C . GLY A 1 90 ? 5.901 -18.563 -8.724 1.00 87.25 90 GLY A C 1
ATOM 738 O O . GLY A 1 90 ? 6.234 -18.662 -9.901 1.00 87.25 90 GLY A O 1
ATOM 739 N N . GLY A 1 91 ? 6.201 -17.484 -7.990 1.00 88.44 91 GLY A N 1
ATOM 740 C CA . GLY A 1 91 ? 7.158 -16.444 -8.396 1.00 88.44 91 GLY A CA 1
ATOM 741 C C . GLY A 1 91 ? 6.629 -15.431 -9.413 1.00 88.44 91 GLY A C 1
ATOM 742 O O . GLY A 1 91 ? 7.362 -14.539 -9.838 1.00 88.44 91 GLY A O 1
ATOM 743 N N . ARG A 1 9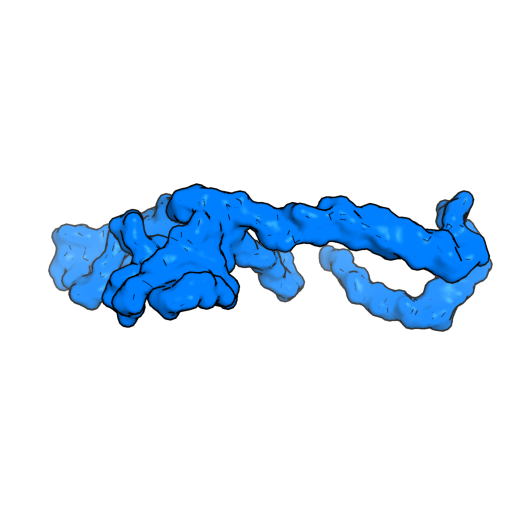2 ? 5.356 -15.538 -9.812 1.00 91.12 92 ARG A N 1
ATOM 744 C CA . ARG A 1 92 ? 4.717 -14.546 -10.687 1.00 91.12 92 ARG A CA 1
ATOM 745 C C . ARG A 1 92 ? 4.529 -13.234 -9.935 1.00 91.12 92 ARG A C 1
ATOM 747 O O . ARG A 1 92 ? 4.196 -13.240 -8.750 1.00 91.12 92 ARG A O 1
ATOM 754 N N . ARG A 1 93 ? 4.707 -12.118 -10.643 1.00 93.00 93 ARG A N 1
ATOM 755 C CA . ARG A 1 93 ? 4.589 -10.773 -10.079 1.00 93.00 93 ARG A CA 1
ATOM 756 C C . ARG A 1 93 ? 3.456 -9.994 -10.720 1.00 93.00 93 ARG A C 1
ATOM 758 O O . ARG A 1 93 ? 3.261 -10.079 -11.930 1.00 93.00 93 ARG A O 1
ATOM 765 N N . TYR A 1 94 ? 2.751 -9.227 -9.901 1.00 89.38 94 TYR A N 1
ATOM 766 C CA . TYR A 1 94 ? 1.662 -8.355 -10.331 1.00 89.38 94 TYR A CA 1
ATOM 767 C C . TYR A 1 94 ? 1.814 -6.978 -9.705 1.00 89.38 94 TYR A C 1
ATOM 769 O O . TYR A 1 94 ? 2.352 -6.845 -8.605 1.00 89.38 94 TYR A O 1
ATOM 777 N N . VAL A 1 95 ? 1.296 -5.973 -10.403 1.00 91.81 95 VAL A N 1
ATOM 778 C CA . VAL A 1 95 ? 1.131 -4.623 -9.875 1.00 91.81 95 VAL A CA 1
ATOM 779 C C . VAL A 1 95 ? -0.338 -4.441 -9.518 1.00 91.81 95 VAL A C 1
ATOM 781 O O . VAL A 1 95 ? -1.206 -4.627 -10.368 1.00 91.81 95 VAL A O 1
ATOM 784 N N . VAL A 1 96 ? -0.615 -4.123 -8.257 1.00 92.25 96 VAL A N 1
ATOM 785 C CA . VAL A 1 96 ? -1.967 -3.879 -7.727 1.00 92.25 96 VAL A CA 1
ATOM 786 C C . VAL A 1 96 ? -1.942 -2.647 -6.828 1.00 92.25 96 VAL A C 1
ATOM 788 O O . VAL A 1 96 ? -0.866 -2.117 -6.548 1.00 92.25 96 VAL A O 1
ATOM 791 N N . THR A 1 97 ? -3.098 -2.187 -6.361 1.00 94.69 97 THR A N 1
ATOM 792 C CA . THR A 1 97 ? -3.152 -1.228 -5.256 1.00 94.69 97 THR A CA 1
ATOM 793 C C . THR A 1 97 ? -3.317 -1.954 -3.926 1.00 94.69 97 THR A C 1
ATOM 795 O O . THR A 1 97 ? -3.932 -3.020 -3.851 1.00 94.69 97 THR A O 1
ATOM 798 N N . ASP A 1 98 ? -2.711 -1.410 -2.875 1.00 95.00 98 ASP A N 1
ATOM 799 C CA . ASP A 1 98 ? -2.867 -1.910 -1.512 1.00 95.00 98 ASP A CA 1
ATOM 800 C C . ASP A 1 98 ? -2.615 -0.782 -0.502 1.00 95.00 98 ASP A C 1
ATOM 802 O O . ASP A 1 98 ? -2.159 0.309 -0.850 1.00 95.00 98 ASP A O 1
ATOM 806 N N . CYS A 1 99 ? -2.890 -1.050 0.768 1.00 95.69 99 CYS A N 1
ATOM 807 C CA . CYS A 1 99 ? -2.484 -0.195 1.876 1.00 95.69 99 CYS A CA 1
ATOM 808 C C . CYS A 1 99 ? -2.009 -1.060 3.043 1.00 95.69 99 CYS A C 1
ATOM 810 O O . CYS A 1 99 ? -2.189 -2.283 3.049 1.00 95.69 99 CYS A O 1
ATOM 812 N N . THR A 1 100 ? -1.459 -0.425 4.069 1.00 96.69 100 THR A N 1
ATOM 813 C CA . THR A 1 100 ? -1.235 -1.083 5.351 1.00 96.69 100 THR A CA 1
ATOM 814 C C . THR A 1 100 ? -2.325 -0.729 6.362 1.00 96.69 100 THR A C 1
ATOM 816 O O . THR A 1 100 ? -2.993 0.306 6.246 1.00 96.69 100 THR A O 1
ATOM 819 N N . ILE A 1 101 ? -2.567 -1.656 7.283 1.00 95.81 101 ILE A N 1
ATOM 820 C CA . ILE A 1 101 ? -3.475 -1.554 8.421 1.00 95.81 101 ILE A CA 1
ATOM 821 C C . ILE A 1 101 ? -2.734 -2.121 9.632 1.00 95.81 101 ILE A C 1
ATOM 823 O O . ILE A 1 101 ? -2.281 -3.269 9.580 1.00 95.81 101 ILE A O 1
ATOM 827 N N . ASP A 1 102 ? -2.608 -1.327 10.695 1.00 95.06 102 ASP A N 1
ATOM 828 C CA . ASP A 1 102 ? -1.911 -1.681 11.939 1.00 95.06 102 ASP A CA 1
ATOM 829 C C . ASP A 1 102 ? -0.554 -2.368 11.680 1.00 95.06 102 ASP A C 1
ATOM 831 O O . ASP A 1 102 ? -0.226 -3.438 12.211 1.00 95.06 102 ASP A O 1
ATOM 835 N N . GLY A 1 103 ? 0.231 -1.778 10.775 1.00 94.19 103 GLY A N 1
ATOM 836 C CA . GLY A 1 103 ? 1.557 -2.253 10.404 1.00 94.19 103 GLY A CA 1
ATOM 837 C C . GLY A 1 103 ? 1.587 -3.521 9.545 1.00 94.19 103 GLY A C 1
ATOM 838 O O . GLY A 1 103 ? 2.670 -4.085 9.362 1.00 94.19 103 GLY A O 1
ATOM 839 N N . LYS A 1 104 ? 0.467 -4.000 8.992 1.00 93.38 104 LYS A N 1
ATOM 840 C CA . LYS A 1 104 ? 0.389 -5.173 8.091 1.00 93.38 104 LYS A CA 1
ATOM 841 C C . LYS A 1 104 ? -0.190 -4.779 6.740 1.00 93.38 104 LYS A C 1
ATOM 843 O O . LYS A 1 104 ? -1.010 -3.876 6.681 1.00 93.38 104 LYS A O 1
ATOM 848 N N . TRP A 1 105 ? 0.193 -5.445 5.649 1.00 93.44 105 TRP A N 1
ATOM 849 C CA . TRP A 1 105 ? -0.489 -5.199 4.373 1.00 93.44 105 TRP A CA 1
ATOM 850 C C . TRP A 1 105 ? -1.927 -5.693 4.453 1.00 93.44 105 TRP A C 1
ATOM 852 O O . TRP A 1 105 ? -2.180 -6.777 4.982 1.00 93.44 105 TRP A O 1
ATOM 862 N N . ARG A 1 106 ? -2.879 -4.922 3.919 1.00 88.94 106 ARG A N 1
ATOM 863 C CA . ARG A 1 106 ? -4.305 -5.231 4.052 1.00 88.94 106 ARG A CA 1
ATOM 864 C C . ARG A 1 106 ? -4.621 -6.621 3.530 1.00 88.94 106 ARG A C 1
ATOM 866 O O . ARG A 1 106 ? -5.323 -7.361 4.203 1.00 88.94 106 ARG A O 1
ATOM 873 N N . GLY A 1 107 ? -4.100 -7.034 2.378 1.00 77.94 107 GLY A N 1
ATOM 874 C CA . GLY A 1 107 ? -4.368 -8.405 1.937 1.00 77.94 107 GLY A CA 1
ATOM 875 C C . GLY A 1 107 ? -3.385 -9.466 2.418 1.00 77.94 107 GLY A C 1
ATOM 876 O O . GLY A 1 107 ? -3.610 -10.624 2.080 1.00 77.94 107 GLY A O 1
ATOM 877 N N . ASP A 1 108 ? -2.409 -9.157 3.280 1.00 75.62 108 ASP A N 1
ATOM 878 C CA . ASP A 1 108 ? -1.845 -10.207 4.150 1.00 75.62 108 ASP A CA 1
ATOM 879 C C . ASP A 1 108 ? -2.941 -10.761 5.084 1.00 75.62 108 ASP A C 1
ATOM 881 O O . ASP A 1 108 ? -2.890 -11.922 5.482 1.00 75.62 108 ASP A O 1
ATOM 885 N N . LEU A 1 109 ? -3.975 -9.961 5.389 1.00 64.25 109 LEU A N 1
ATOM 886 C CA . LEU A 1 109 ? -5.135 -10.388 6.181 1.00 64.25 109 LEU A CA 1
ATOM 887 C C . LEU A 1 109 ? -6.117 -11.268 5.386 1.00 64.25 109 LEU A C 1
ATOM 889 O O . LEU A 1 109 ? -6.936 -11.957 5.989 1.00 64.25 109 LEU A O 1
ATOM 893 N N . HIS A 1 110 ? -6.058 -11.247 4.047 1.00 61.94 110 HIS A N 1
ATOM 894 C CA . HIS A 1 110 ? -7.101 -11.827 3.186 1.00 61.94 110 HIS A CA 1
ATOM 895 C C . HIS A 1 110 ? -6.601 -12.821 2.129 1.00 61.94 110 HIS A C 1
ATOM 897 O O . HIS A 1 110 ? -7.412 -13.539 1.550 1.00 61.94 110 HIS A O 1
ATOM 903 N N . THR A 1 111 ? -5.296 -12.896 1.855 1.00 63.50 111 THR A N 1
ATOM 904 C CA . THR A 1 111 ? -4.751 -13.759 0.794 1.00 63.50 111 THR A CA 1
ATOM 905 C C . THR A 1 111 ? -3.502 -14.502 1.244 1.00 63.50 111 THR A C 1
ATOM 907 O O . THR A 1 111 ? -2.476 -13.909 1.563 1.00 63.50 111 THR A O 1
ATOM 910 N N . THR A 1 112 ? -3.576 -15.832 1.219 1.00 67.19 112 THR A N 1
ATOM 911 C CA . THR A 1 112 ? -2.477 -16.725 1.592 1.00 67.19 112 THR A CA 1
ATOM 912 C C . THR A 1 112 ? -1.336 -16.660 0.578 1.00 67.19 112 THR A C 1
ATOM 914 O O . THR A 1 112 ? -1.514 -17.005 -0.590 1.00 67.19 112 THR A O 1
ATOM 917 N N . GLY A 1 113 ? -0.144 -16.276 1.041 1.00 75.69 113 GLY A N 1
ATOM 918 C CA . GLY A 1 113 ? 1.119 -16.504 0.332 1.00 75.69 113 GLY A CA 1
ATOM 919 C C . GLY A 1 113 ? 1.567 -15.415 -0.642 1.00 75.69 113 GLY A C 1
ATOM 920 O O . GLY A 1 113 ? 2.555 -15.627 -1.344 1.00 75.69 113 GLY A O 1
ATOM 921 N N . ARG A 1 114 ? 0.891 -14.261 -0.698 1.00 87.06 114 ARG A N 1
ATOM 922 C CA . ARG A 1 114 ? 1.416 -13.102 -1.433 1.00 87.06 114 ARG A CA 1
ATOM 923 C C . ARG A 1 114 ? 2.471 -12.369 -0.605 1.00 87.06 114 ARG A C 1
ATOM 925 O O . ARG A 1 114 ? 2.339 -12.265 0.609 1.00 87.06 114 ARG A O 1
ATOM 932 N N . LYS A 1 115 ? 3.499 -11.839 -1.263 1.00 91.06 115 LYS A N 1
ATOM 933 C CA . LYS A 1 115 ? 4.545 -11.019 -0.644 1.00 91.06 115 LYS A CA 1
ATOM 934 C C . LYS A 1 115 ? 4.646 -9.687 -1.368 1.00 91.06 115 LYS A C 1
ATOM 936 O O . LYS A 1 115 ? 4.896 -9.666 -2.569 1.00 91.06 115 LYS A O 1
ATOM 941 N N . VAL A 1 116 ? 4.515 -8.580 -0.645 1.00 93.50 116 VAL A N 1
ATOM 942 C CA . VAL A 1 116 ? 4.822 -7.256 -1.200 1.00 93.50 116 VAL A CA 1
ATOM 943 C C . VAL A 1 116 ? 6.338 -7.074 -1.270 1.00 93.50 116 VAL A C 1
ATOM 945 O O . VAL A 1 116 ? 7.042 -7.290 -0.282 1.00 93.50 116 VAL A O 1
ATOM 948 N N . LEU A 1 117 ? 6.846 -6.701 -2.445 1.00 93.12 117 LEU A N 1
ATOM 949 C CA . LEU A 1 117 ? 8.277 -6.492 -2.690 1.00 93.12 117 LEU A CA 1
ATOM 950 C C . LEU A 1 117 ? 8.673 -5.017 -2.590 1.00 93.12 117 LEU A C 1
ATOM 952 O O . LEU A 1 117 ? 9.708 -4.692 -2.010 1.00 93.12 117 LEU A O 1
ATOM 956 N N . ALA A 1 118 ? 7.851 -4.140 -3.162 1.00 94.12 118 ALA A N 1
ATOM 957 C CA . ALA A 1 118 ? 8.059 -2.699 -3.198 1.00 94.12 118 ALA A CA 1
ATOM 958 C C . ALA A 1 118 ? 6.725 -1.979 -3.423 1.00 94.12 118 ALA A C 1
ATOM 960 O O . ALA A 1 118 ? 5.763 -2.582 -3.911 1.00 94.12 118 ALA A O 1
ATOM 961 N N . TRP A 1 119 ? 6.683 -0.689 -3.103 1.00 95.62 119 TRP A N 1
ATOM 962 C CA . TRP A 1 119 ? 5.509 0.161 -3.273 1.00 95.62 119 TRP A CA 1
ATOM 963 C C . TRP A 1 119 ? 5.871 1.538 -3.838 1.00 95.62 119 TRP A C 1
ATOM 965 O O . TRP A 1 119 ? 7.010 1.977 -3.736 1.00 95.62 119 TRP A O 1
ATOM 975 N N . ALA A 1 120 ? 4.914 2.232 -4.437 1.00 94.38 120 ALA A N 1
ATOM 976 C CA . ALA A 1 120 ? 5.053 3.608 -4.894 1.00 94.38 120 ALA A CA 1
ATOM 977 C C . ALA A 1 120 ? 3.746 4.370 -4.652 1.00 94.38 120 ALA A C 1
ATOM 979 O O . ALA A 1 120 ? 2.672 3.774 -4.568 1.00 94.38 120 ALA A O 1
ATOM 980 N N . LYS A 1 121 ? 3.826 5.698 -4.529 1.00 92.88 121 LYS A N 1
ATOM 981 C CA . LYS A 1 121 ? 2.623 6.535 -4.418 1.00 92.88 121 LYS A CA 1
ATOM 982 C C . LYS A 1 121 ? 1.758 6.375 -5.671 1.00 92.88 121 LYS A C 1
ATOM 984 O O . LYS A 1 121 ? 2.291 6.192 -6.766 1.00 92.88 121 LYS A O 1
ATOM 989 N N . LEU A 1 122 ? 0.440 6.462 -5.499 1.00 91.12 122 LEU A N 1
ATOM 990 C CA . LEU A 1 122 ? -0.470 6.589 -6.632 1.00 91.12 122 LEU A CA 1
ATOM 991 C C . LEU A 1 122 ? -0.118 7.845 -7.449 1.00 91.12 122 LEU A C 1
ATOM 993 O O . LEU A 1 122 ? 0.320 8.842 -6.863 1.00 91.12 122 LEU A O 1
ATOM 997 N N . PRO A 1 123 ? -0.294 7.808 -8.782 1.00 85.69 123 PRO A N 1
ATOM 998 C CA . PRO A 1 123 ? -0.237 9.015 -9.589 1.00 85.69 123 PRO A CA 1
ATOM 999 C C . PRO A 1 123 ? -1.290 10.014 -9.121 1.00 85.69 123 PRO A C 1
ATOM 1001 O O . PRO A 1 123 ? -2.323 9.639 -8.558 1.00 85.69 123 PRO A O 1
ATOM 1004 N N . GLU A 1 124 ? -1.031 11.289 -9.385 1.00 83.88 124 GLU A N 1
ATOM 1005 C CA . GLU A 1 124 ? -2.026 12.324 -9.153 1.00 83.88 124 GLU A CA 1
ATOM 1006 C C . GLU A 1 124 ? -3.285 12.039 -9.989 1.00 83.88 124 GLU A C 1
ATOM 1008 O O . GLU A 1 124 ? -3.184 11.611 -11.147 1.00 83.88 124 GLU A O 1
ATOM 1013 N N . PRO A 1 125 ? -4.483 12.236 -9.415 1.00 82.00 125 PRO A N 1
ATOM 1014 C CA . PRO A 1 125 ? -5.720 12.058 -10.151 1.00 82.00 125 PRO A CA 1
ATOM 1015 C C . PRO A 1 125 ? -5.794 13.069 -11.295 1.00 82.00 125 PRO A C 1
ATOM 1017 O O . PRO A 1 125 ? -5.428 14.237 -11.150 1.00 82.00 125 PRO A O 1
ATOM 1020 N N . TYR A 1 126 ? -6.323 12.631 -12.436 1.00 81.62 126 TYR A N 1
ATOM 1021 C CA . TYR A 1 126 ? -6.511 13.503 -13.589 1.00 81.62 126 TYR A CA 1
ATOM 1022 C C . TYR A 1 126 ? -7.377 14.720 -13.219 1.00 81.62 126 TYR A C 1
ATOM 1024 O O . TYR A 1 126 ? -8.535 14.572 -12.831 1.00 81.62 126 TYR A O 1
ATOM 1032 N N . GLY A 1 127 ? -6.807 15.923 -13.336 1.00 78.06 127 GLY A N 1
ATOM 1033 C CA . GLY A 1 127 ? -7.497 17.187 -13.057 1.00 78.06 127 GLY A CA 1
ATOM 1034 C C . GLY A 1 127 ? -7.616 17.577 -11.576 1.00 78.06 127 GLY A C 1
ATOM 1035 O O . GLY A 1 127 ? -8.282 18.570 -11.281 1.00 78.06 127 GLY A O 1
ATOM 1036 N N . GLY A 1 128 ? -6.992 16.842 -10.651 1.00 59.38 128 GLY A N 1
ATOM 1037 C CA . GLY A 1 128 ? -6.945 17.215 -9.234 1.00 59.38 128 GLY A CA 1
ATOM 1038 C C . GLY A 1 128 ? -5.917 18.313 -8.947 1.00 59.38 128 GLY A C 1
ATOM 1039 O O . GLY A 1 128 ? -4.863 18.361 -9.576 1.00 59.38 128 GLY A O 1
ATOM 1040 N N . LYS A 1 129 ? -6.239 19.202 -8.003 1.00 48.16 129 LYS A N 1
ATOM 1041 C CA . LYS A 1 129 ? -5.260 20.017 -7.272 1.00 48.16 129 LYS A CA 1
ATOM 1042 C C . LYS A 1 129 ? -5.038 19.406 -5.900 1.00 48.16 129 LYS A C 1
ATOM 1044 O O . LYS A 1 129 ? -6.039 18.894 -5.349 1.00 48.16 129 LYS A O 1
#

Organism: NCBI:txid853

Nearest PDB structures (foldseek):
  8w20-assembly1_F  TM=5.232E-01  e=6.591E-01  Streptomyces coelicolor A3(2)
  6xi3-assembly1_AAA  TM=3.668E-01  e=5.811E+00  Marinobacter nauticus ATCC 49840
  3cnc-assembly2_D  TM=2.367E-01  e=6.901E+00  unclassified
  5hdw-assembly1_A  TM=1.816E-01  e=8.195E+00  Homo sapiens